Protein AF-A0A1W1UBG2-F1 (afdb_monomer_lite)

Organism: NCBI:txid695939

Foldseek 3Di:
DDDDDDPDDPPCPVVVVVVVPPDPCQKWKKWKAAPVNPDTQKIWIDDPLATEIEGPDQDWFKIKMAIDTPPDDPPDPVQDDRIFIFTDDDNWTWTQGPVGIDTPQRVCVVVPHHYDYDD

Radius of gyration: 22.61 Å; chains: 1; bounding box: 72×59×42 Å

Secondary structure (DSSP, 8-state):
----------SSTTTGGGG---------EEEEE-TTSS-EEEEEEEETTEEEEEESS---EEEEEEEE--TT---PPTT--SEEEEEEETTEEEEEETTEEEEHHHHHHTTT--EEEE-

pLDDT: mean 76.08, std 18.47, range [37.84, 94.38]

Sequence (119 aa):
MILAPRIRGMRHLGVLLAFMAFSLAGALKVIVWTPDLSQVVAYGEVRGGVMQLRAASTYVGSVSVVVSFEPGEAKQYPGLASGYSGLLEKEKLSLNAASGRVILSTLLQRWNIPVQWLK

Structure (mmCIF, N/CA/C/O backbone):
data_AF-A0A1W1UBG2-F1
#
_entry.id   AF-A0A1W1UBG2-F1
#
loop_
_atom_site.group_PDB
_atom_site.id
_atom_site.type_symbol
_atom_site.label_atom_id
_atom_site.label_alt_id
_atom_site.label_comp_id
_atom_site.label_asym_id
_atom_site.label_entity_id
_atom_site.label_seq_id
_atom_site.pdbx_PDB_ins_code
_atom_site.Cartn_x
_atom_site.Cartn_y
_atom_site.Cartn_z
_atom_site.occupancy
_atom_site.B_iso_or_equiv
_atom_site.auth_seq_id
_atom_site.auth_comp_id
_atom_site.auth_asym_id
_atom_site.auth_atom_id
_atom_site.pdbx_PDB_model_num
ATOM 1 N N . MET A 1 1 ? 53.678 45.205 -32.300 1.00 41.56 1 MET A N 1
ATOM 2 C CA . MET A 1 1 ? 53.368 45.074 -30.860 1.00 41.56 1 MET A CA 1
ATOM 3 C C . MET A 1 1 ? 51.883 45.386 -30.710 1.00 41.56 1 MET A C 1
ATOM 5 O O . MET A 1 1 ? 51.513 46.538 -30.878 1.00 41.56 1 MET A O 1
ATOM 9 N N . ILE A 1 2 ? 51.023 44.362 -30.635 1.00 43.16 2 ILE A N 1
ATOM 10 C CA . ILE A 1 2 ? 49.569 44.491 -30.873 1.00 43.16 2 ILE A CA 1
ATOM 11 C C . ILE A 1 2 ? 48.778 44.256 -29.576 1.00 43.16 2 ILE A C 1
ATOM 13 O O . ILE A 1 2 ? 49.066 43.339 -28.814 1.00 43.16 2 ILE A O 1
ATOM 17 N N . LEU A 1 3 ? 47.803 45.148 -29.388 1.00 37.84 3 LEU A N 1
ATOM 18 C CA . LEU A 1 3 ? 46.781 45.313 -28.351 1.00 37.84 3 LEU A CA 1
ATOM 19 C C . LEU A 1 3 ? 46.028 44.035 -27.910 1.00 37.84 3 LEU A C 1
ATOM 21 O O . LEU A 1 3 ? 45.521 43.301 -28.748 1.00 37.84 3 LEU A O 1
ATOM 25 N N . ALA A 1 4 ? 45.921 43.888 -26.581 1.00 47.53 4 ALA A N 1
ATOM 26 C CA . ALA A 1 4 ? 44.788 43.546 -25.690 1.00 47.53 4 ALA A CA 1
ATOM 27 C C . ALA A 1 4 ? 43.588 42.644 -26.144 1.00 47.53 4 ALA A C 1
ATOM 29 O O . ALA A 1 4 ? 43.253 42.530 -27.318 1.00 47.53 4 ALA A O 1
ATOM 30 N N . PRO A 1 5 ? 42.882 42.013 -25.177 1.00 54.84 5 PRO A N 1
ATOM 31 C CA . PRO A 1 5 ? 42.245 40.700 -25.297 1.00 54.84 5 PRO A CA 1
ATOM 32 C C . PRO A 1 5 ? 40.797 40.739 -25.804 1.00 54.84 5 PRO A C 1
ATOM 34 O O . PRO A 1 5 ? 40.068 41.711 -25.610 1.00 54.84 5 PRO A O 1
ATOM 37 N N . ARG A 1 6 ? 40.325 39.617 -26.360 1.00 45.56 6 ARG A N 1
ATOM 38 C CA . ARG A 1 6 ? 38.908 39.419 -26.696 1.00 45.56 6 ARG A CA 1
ATOM 39 C C . ARG A 1 6 ? 38.386 38.118 -26.091 1.00 45.56 6 ARG A C 1
ATOM 41 O O . ARG A 1 6 ? 38.276 37.099 -26.760 1.00 45.56 6 ARG A O 1
ATOM 48 N N . ILE A 1 7 ? 38.030 38.171 -24.808 1.00 58.62 7 ILE A N 1
ATOM 49 C CA . ILE A 1 7 ? 37.146 37.174 -24.194 1.00 58.62 7 ILE A CA 1
ATOM 50 C C . ILE A 1 7 ? 35.749 37.438 -24.764 1.00 58.62 7 ILE A C 1
ATOM 52 O O . ILE A 1 7 ? 35.076 38.392 -24.376 1.00 58.62 7 ILE A O 1
ATOM 56 N N . ARG A 1 8 ? 35.321 36.627 -25.733 1.00 55.56 8 ARG A N 1
ATOM 57 C CA . ARG A 1 8 ? 33.976 36.697 -26.310 1.00 55.56 8 ARG A CA 1
ATOM 58 C C . ARG A 1 8 ? 33.377 35.296 -26.350 1.00 55.56 8 ARG A C 1
ATOM 60 O O . ARG A 1 8 ? 33.734 34.492 -27.195 1.00 55.56 8 ARG A O 1
ATOM 67 N N . GLY A 1 9 ? 32.418 35.065 -25.453 1.00 48.84 9 GLY A N 1
ATOM 68 C CA . GLY A 1 9 ? 31.330 34.118 -25.694 1.00 48.84 9 GLY A CA 1
ATOM 69 C C . GLY A 1 9 ? 31.523 32.688 -25.193 1.00 48.84 9 GLY A C 1
ATOM 70 O O . GLY A 1 9 ? 31.478 31.763 -25.984 1.00 48.84 9 GLY A O 1
ATOM 71 N N . MET A 1 10 ? 31.615 32.479 -23.877 1.00 49.59 10 MET A N 1
ATOM 72 C CA . MET A 1 10 ? 31.293 31.172 -23.264 1.00 49.59 10 MET A CA 1
ATOM 73 C C . MET A 1 10 ? 30.297 31.308 -22.099 1.00 49.59 10 MET A C 1
ATOM 75 O O . MET A 1 10 ? 30.239 30.473 -21.208 1.00 49.59 10 MET A O 1
ATOM 79 N N . ARG A 1 11 ? 29.468 32.363 -22.101 1.00 53.56 11 ARG A N 1
ATOM 80 C CA . ARG A 1 11 ? 28.425 32.592 -21.080 1.00 53.56 11 ARG A CA 1
ATOM 81 C C . ARG A 1 11 ? 27.102 31.860 -21.346 1.00 53.56 11 ARG A C 1
ATOM 83 O O . ARG A 1 11 ? 26.151 32.061 -20.606 1.00 53.56 11 ARG A O 1
ATOM 90 N N . HIS A 1 12 ? 27.031 31.010 -22.370 1.00 50.81 12 HIS A N 1
ATOM 91 C CA . HIS A 1 12 ? 25.788 30.313 -22.735 1.00 50.81 12 HIS A CA 1
ATOM 92 C C . HIS A 1 12 ? 25.854 28.792 -22.556 1.00 50.81 12 HIS A C 1
ATOM 94 O O . HIS A 1 12 ? 24.818 28.137 -22.583 1.00 50.81 12 HIS A O 1
ATOM 100 N N . LEU A 1 13 ? 27.038 28.223 -22.290 1.00 51.25 13 LEU A N 1
ATOM 101 C CA . LEU A 1 13 ? 27.185 26.775 -22.101 1.00 51.25 13 LEU A CA 1
ATOM 102 C C . LEU A 1 13 ? 26.669 26.288 -20.732 1.00 51.25 13 LEU A C 1
ATOM 104 O O . LEU A 1 13 ? 26.390 25.109 -20.568 1.00 51.25 13 LEU A O 1
ATOM 108 N N . GLY A 1 14 ? 26.496 27.195 -19.764 1.00 48.47 14 GLY A N 1
ATOM 109 C CA . GLY A 1 14 ? 25.911 26.879 -18.455 1.00 48.47 14 GLY A CA 1
ATOM 110 C C . GLY A 1 14 ? 24.380 26.825 -18.439 1.00 48.47 14 GLY A C 1
ATOM 111 O O . GLY A 1 14 ? 23.807 26.248 -17.523 1.00 48.47 14 GLY A O 1
ATOM 112 N N . VAL A 1 15 ? 23.703 27.392 -19.447 1.00 54.22 15 VAL A N 1
ATOM 113 C CA . VAL A 1 15 ? 22.227 27.397 -19.504 1.00 54.22 15 VAL A CA 1
ATOM 114 C C . VAL A 1 15 ? 21.689 26.093 -20.101 1.00 54.22 15 VAL A C 1
ATOM 116 O O . VAL A 1 15 ? 20.594 25.664 -19.751 1.00 54.22 15 VAL A O 1
ATOM 119 N N . LEU A 1 16 ? 22.473 25.400 -20.934 1.00 49.62 16 LEU A N 1
ATOM 120 C CA . LEU A 1 16 ? 22.037 24.136 -21.533 1.00 49.62 16 LEU A CA 1
ATOM 121 C C . LEU A 1 16 ? 22.006 22.970 -20.525 1.00 49.62 16 LEU A C 1
ATOM 123 O O . LEU A 1 16 ? 21.249 22.024 -20.714 1.00 49.62 16 LEU A O 1
ATOM 127 N N . LEU A 1 17 ? 22.763 23.055 -19.422 1.00 50.00 17 LEU A N 1
ATOM 128 C CA . LEU A 1 17 ? 22.733 22.044 -18.358 1.00 50.00 17 LEU A CA 1
ATOM 129 C C . LEU A 1 17 ? 21.489 22.152 -17.453 1.00 50.00 17 LEU A C 1
ATOM 131 O O . LEU A 1 17 ? 21.198 21.225 -16.704 1.00 50.00 17 LEU A O 1
ATOM 135 N N . ALA A 1 18 ? 20.727 23.248 -17.540 1.00 49.97 18 ALA A N 1
ATOM 136 C CA . ALA A 1 18 ? 19.504 23.445 -16.759 1.00 49.97 18 ALA A CA 1
ATOM 137 C C . ALA A 1 18 ? 18.270 22.742 -17.364 1.00 49.97 18 ALA A C 1
ATOM 139 O O . ALA A 1 18 ? 17.253 22.607 -16.690 1.00 49.97 18 ALA A O 1
ATOM 140 N N . PHE A 1 19 ? 18.350 22.255 -18.611 1.00 44.28 19 PHE A N 1
ATOM 141 C CA . PHE A 1 19 ? 17.241 21.571 -19.292 1.00 44.28 19 PHE A CA 1
ATOM 142 C C . PHE A 1 19 ? 17.229 20.042 -19.124 1.00 44.28 19 PHE A C 1
ATOM 144 O O . PHE A 1 19 ? 16.327 19.388 -19.638 1.00 44.28 19 PHE A O 1
ATOM 151 N N . MET A 1 20 ? 18.131 19.461 -18.318 1.00 44.41 20 MET A N 1
ATOM 152 C CA . MET A 1 20 ? 17.920 18.112 -17.751 1.00 44.41 20 MET A CA 1
ATOM 153 C C . MET A 1 20 ? 16.900 18.114 -16.591 1.00 44.41 20 MET A C 1
ATOM 155 O O . MET A 1 20 ? 16.817 17.168 -15.817 1.00 44.41 20 MET A O 1
ATOM 159 N N . ALA A 1 21 ? 16.098 19.174 -16.477 1.00 46.50 21 ALA A N 1
ATOM 160 C CA . ALA A 1 21 ? 14.941 19.272 -15.597 1.00 46.50 21 ALA A CA 1
ATOM 161 C C . ALA A 1 21 ? 13.632 18.828 -16.283 1.00 46.50 21 ALA A C 1
ATOM 163 O O . ALA A 1 21 ? 12.559 19.303 -15.918 1.00 46.50 21 ALA A O 1
ATOM 164 N N . PHE A 1 22 ? 13.684 17.927 -17.271 1.00 40.31 22 PHE A N 1
ATOM 165 C CA . PHE A 1 22 ? 12.472 17.241 -17.722 1.00 40.31 22 PHE A CA 1
ATOM 166 C C . PHE A 1 22 ? 12.222 16.025 -16.835 1.00 40.31 22 PHE A C 1
ATOM 168 O O . PHE A 1 22 ? 12.901 15.003 -16.901 1.00 40.31 22 PHE A O 1
ATOM 175 N N . SER A 1 23 ? 11.249 16.214 -15.953 1.00 44.56 23 SER A N 1
ATOM 176 C CA . SER A 1 23 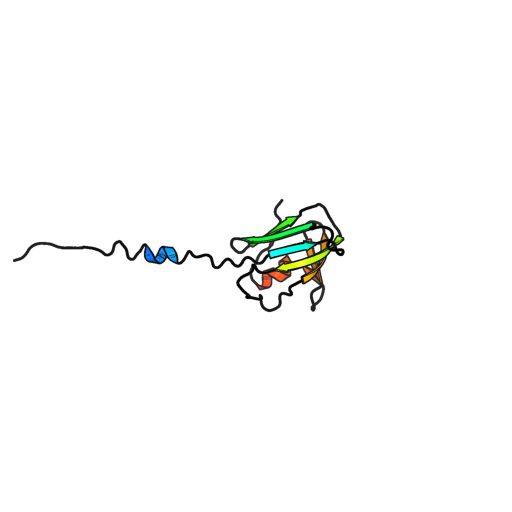? 10.686 15.260 -15.016 1.00 44.56 23 SER A CA 1
ATOM 177 C C . SER A 1 23 ? 10.439 13.881 -15.636 1.00 44.56 23 SER A C 1
ATOM 179 O O . SER A 1 23 ? 9.425 13.648 -16.291 1.00 44.56 23 SER A O 1
ATOM 181 N N . LEU A 1 24 ? 11.309 12.924 -15.323 1.00 43.94 24 LEU A N 1
ATOM 182 C CA . LEU A 1 24 ? 10.952 11.506 -15.286 1.00 43.94 24 LEU A CA 1
ATOM 183 C C . LEU A 1 24 ? 10.085 11.266 -14.042 1.00 43.94 24 LEU A C 1
ATOM 185 O O . LEU A 1 24 ? 10.536 10.694 -13.054 1.00 43.94 24 LEU A O 1
ATOM 189 N N . ALA A 1 25 ? 8.859 11.780 -14.049 1.00 48.41 25 ALA A N 1
ATOM 190 C CA . ALA A 1 25 ? 7.899 11.559 -12.976 1.00 48.41 25 ALA A CA 1
ATOM 191 C C . ALA A 1 25 ? 6.678 10.817 -13.522 1.00 48.41 25 ALA A C 1
ATOM 193 O O . ALA A 1 25 ? 5.560 11.318 -13.479 1.00 48.41 25 ALA A O 1
ATOM 194 N N . GLY A 1 26 ? 6.898 9.597 -14.018 1.00 55.47 26 GLY A N 1
ATOM 195 C CA . GLY A 1 26 ? 5.843 8.588 -14.029 1.00 55.47 26 GLY A CA 1
ATOM 196 C C . GLY A 1 26 ? 5.502 8.261 -12.576 1.00 55.47 26 GLY A C 1
ATOM 197 O O . GLY A 1 26 ? 6.190 7.473 -11.929 1.00 55.47 26 GLY A O 1
ATOM 198 N N . ALA A 1 27 ? 4.504 8.945 -12.021 1.00 69.88 27 ALA A N 1
ATOM 199 C CA . ALA A 1 27 ? 4.124 8.781 -10.627 1.00 69.88 27 ALA A CA 1
ATOM 200 C C . ALA A 1 27 ? 3.338 7.475 -10.460 1.00 69.88 27 ALA A C 1
ATOM 202 O O . ALA A 1 27 ? 2.273 7.304 -11.051 1.00 69.88 27 ALA A O 1
ATOM 203 N N . LEU A 1 28 ? 3.855 6.553 -9.646 1.00 80.94 28 LEU A N 1
ATOM 204 C CA . LEU A 1 28 ? 3.090 5.413 -9.140 1.00 80.94 28 LEU A CA 1
ATOM 205 C C . LEU A 1 28 ? 1.826 5.950 -8.460 1.00 80.94 28 LEU A C 1
ATOM 207 O O . LEU A 1 28 ? 1.935 6.740 -7.521 1.00 80.94 28 LEU A O 1
ATOM 211 N N . LYS A 1 29 ? 0.652 5.516 -8.919 1.00 87.56 29 LYS A N 1
ATOM 212 C CA . LYS A 1 29 ? -0.646 5.859 -8.334 1.00 87.56 29 LYS A CA 1
ATOM 213 C C . LYS A 1 29 ? -1.224 4.650 -7.618 1.00 87.56 29 LYS A C 1
ATOM 215 O O . LYS A 1 29 ? -1.135 3.519 -8.092 1.00 87.56 29 LYS A O 1
ATOM 220 N N . VAL A 1 30 ? -1.841 4.899 -6.473 1.00 89.31 30 VAL A N 1
ATOM 221 C CA . VAL A 1 30 ? -2.569 3.899 -5.697 1.00 89.31 30 VAL A CA 1
ATOM 222 C C . VAL A 1 30 ? -3.967 4.430 -5.445 1.00 89.31 30 VAL A C 1
ATOM 224 O O . VAL A 1 30 ? -4.135 5.528 -4.921 1.00 89.31 30 VAL A O 1
ATOM 227 N N . ILE A 1 31 ? -4.975 3.645 -5.798 1.00 89.81 31 ILE A N 1
ATOM 228 C CA . ILE A 1 31 ? -6.376 3.944 -5.513 1.00 89.81 31 ILE A CA 1
ATOM 229 C C . ILE A 1 31 ? -6.932 2.782 -4.705 1.00 89.81 31 ILE A C 1
ATOM 231 O O . ILE A 1 31 ? -6.806 1.624 -5.093 1.00 89.81 31 ILE A O 1
ATOM 235 N N . VAL A 1 32 ? -7.528 3.085 -3.563 1.00 92.12 32 VAL A N 1
ATOM 236 C CA . VAL A 1 32 ? -8.079 2.104 -2.634 1.00 92.12 32 VAL A CA 1
ATOM 237 C C . VAL A 1 32 ? -9.591 2.199 -2.689 1.00 92.12 32 VAL A C 1
ATOM 239 O O . VAL A 1 32 ? -10.164 3.243 -2.382 1.00 92.12 32 VAL A O 1
ATOM 242 N N . TRP A 1 33 ? -10.222 1.096 -3.053 1.00 93.50 33 TRP A N 1
ATOM 243 C CA . TRP A 1 33 ? -11.661 0.945 -3.173 1.00 93.50 33 TRP A CA 1
ATOM 244 C C . TRP A 1 33 ? -12.216 0.072 -2.053 1.00 93.50 33 TRP A C 1
ATOM 246 O O . TRP A 1 33 ? -11.506 -0.764 -1.484 1.00 93.50 33 TRP A O 1
ATOM 256 N N . THR A 1 34 ? -13.506 0.211 -1.779 1.00 91.56 34 THR A N 1
ATOM 257 C CA . THR A 1 34 ? -14.276 -0.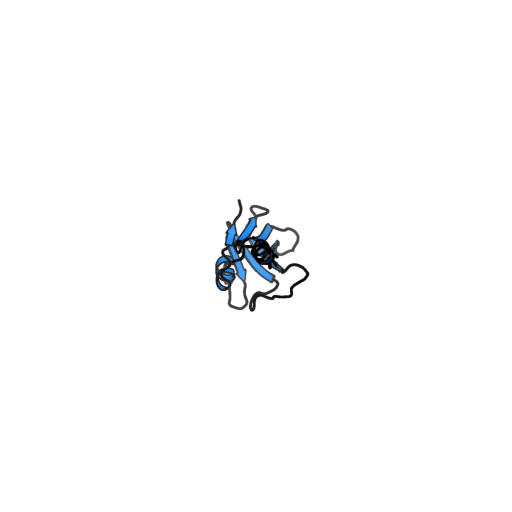823 -1.087 1.00 91.56 34 THR A CA 1
ATOM 258 C C . THR A 1 34 ? -14.253 -2.140 -1.884 1.00 91.56 34 THR A C 1
ATOM 260 O O . THR A 1 34 ? -13.974 -2.136 -3.088 1.00 91.56 34 THR A O 1
ATOM 263 N N . PRO A 1 35 ? -14.505 -3.301 -1.250 1.00 88.00 35 PRO A N 1
ATOM 264 C CA . PRO A 1 35 ? -14.399 -4.602 -1.919 1.00 88.00 35 PRO A CA 1
ATOM 265 C C . PRO A 1 35 ? -15.354 -4.763 -3.108 1.00 88.00 35 PRO A C 1
ATOM 267 O O . PRO A 1 35 ? -15.034 -5.460 -4.065 1.00 88.00 35 PRO A O 1
ATOM 270 N N . ASP A 1 36 ? -16.505 -4.097 -3.043 1.00 90.19 36 ASP A N 1
ATOM 271 C CA . ASP A 1 36 ? -17.544 -4.032 -4.073 1.00 90.19 36 ASP A CA 1
ATOM 272 C C . ASP A 1 36 ? -17.275 -2.959 -5.146 1.00 90.19 36 ASP A C 1
ATOM 274 O O . ASP A 1 36 ? -18.089 -2.785 -6.049 1.00 90.19 36 ASP A O 1
ATOM 278 N N . LEU A 1 37 ? -16.146 -2.243 -5.059 1.00 86.69 37 LEU A N 1
ATOM 279 C CA . LEU A 1 37 ? -15.741 -1.161 -5.965 1.00 86.69 37 LEU A CA 1
ATOM 280 C C . LEU A 1 37 ? -16.732 0.016 -6.033 1.00 86.69 37 LEU A C 1
ATOM 282 O O . LEU A 1 37 ? -16.658 0.829 -6.953 1.00 86.69 37 LEU A O 1
ATOM 286 N N . SER A 1 38 ? -17.640 0.138 -5.061 1.00 88.69 38 SER A N 1
ATOM 287 C CA . SER A 1 38 ? -18.649 1.202 -5.039 1.00 88.69 38 SER A CA 1
ATOM 288 C C . SER A 1 38 ? -18.080 2.558 -4.617 1.00 88.69 38 SER A C 1
ATOM 290 O O . SER A 1 38 ? -18.577 3.596 -5.057 1.00 88.69 38 SER A O 1
ATOM 292 N N . GLN A 1 39 ? -17.023 2.570 -3.796 1.00 91.00 39 GLN A N 1
ATOM 293 C CA . GLN A 1 39 ? -16.471 3.794 -3.222 1.00 91.00 39 GLN A CA 1
ATOM 294 C C . GLN A 1 39 ? -14.939 3.777 -3.153 1.00 91.00 39 GLN A C 1
ATOM 296 O O . GLN A 1 39 ? -14.325 2.801 -2.724 1.00 91.00 39 GLN A O 1
ATOM 301 N N . VAL A 1 40 ? -14.314 4.910 -3.492 1.00 91.44 40 VAL A N 1
ATOM 302 C CA . VAL A 1 40 ? -12.896 5.171 -3.198 1.00 91.44 40 VAL A CA 1
ATOM 303 C C . VAL A 1 40 ? -12.758 5.606 -1.741 1.00 91.44 40 VAL A C 1
ATOM 305 O O . VAL A 1 40 ? -13.348 6.602 -1.321 1.00 91.44 40 VAL A O 1
ATOM 308 N N . VAL A 1 41 ? -11.953 4.880 -0.971 1.00 92.94 41 VAL A N 1
ATOM 309 C CA . VAL A 1 41 ? -11.735 5.131 0.464 1.00 92.94 41 VAL A CA 1
ATOM 310 C C . VAL A 1 41 ? -10.376 5.756 0.757 1.00 92.94 41 VAL A C 1
ATOM 312 O O . VAL A 1 41 ? -10.229 6.451 1.761 1.00 92.94 41 VAL A O 1
ATOM 315 N N . ALA A 1 42 ? -9.399 5.578 -0.131 1.00 91.62 42 ALA A N 1
ATOM 316 C CA . ALA A 1 42 ? -8.130 6.293 -0.098 1.00 91.62 42 ALA A CA 1
ATOM 317 C C . ALA A 1 42 ? -7.530 6.394 -1.503 1.00 91.62 42 ALA A C 1
ATOM 319 O O . ALA A 1 42 ? -7.818 5.582 -2.379 1.00 91.62 42 ALA A O 1
ATOM 320 N N . TYR A 1 43 ? -6.675 7.381 -1.717 1.00 91.38 43 TYR A N 1
ATOM 321 C CA . TYR A 1 43 ? -5.949 7.557 -2.968 1.00 91.38 43 TYR A CA 1
ATOM 322 C C . TYR A 1 43 ? -4.560 8.101 -2.676 1.00 91.38 43 TYR A C 1
ATOM 324 O O . TYR A 1 43 ? -4.334 8.728 -1.645 1.00 91.38 43 TYR A O 1
ATOM 332 N N . GLY A 1 44 ? -3.619 7.896 -3.578 1.00 90.25 44 GLY A N 1
ATOM 333 C CA . GLY A 1 44 ? -2.310 8.489 -3.437 1.00 90.25 44 GLY A CA 1
ATOM 334 C C . GLY A 1 44 ? -1.462 8.355 -4.677 1.00 90.25 44 GLY A C 1
ATOM 335 O O . GLY A 1 44 ? -1.752 7.564 -5.573 1.00 90.25 44 GLY A O 1
ATOM 336 N N . GLU A 1 45 ? -0.394 9.132 -4.706 1.00 89.62 45 GLU A N 1
ATOM 337 C CA . GLU A 1 45 ? 0.573 9.093 -5.788 1.00 89.62 45 GLU A CA 1
ATOM 338 C C . GLU A 1 45 ? 1.972 9.457 -5.305 1.00 89.62 45 GLU A C 1
ATOM 340 O O . GLU A 1 45 ? 2.152 10.129 -4.284 1.00 89.62 45 GLU A O 1
ATOM 345 N N . VAL A 1 46 ? 2.976 9.002 -6.047 1.00 86.81 46 VAL A N 1
ATOM 346 C CA . VAL A 1 46 ? 4.367 9.348 -5.771 1.00 86.81 46 VAL A CA 1
ATOM 347 C C . VAL A 1 46 ? 4.668 10.751 -6.285 1.00 86.81 46 VAL A C 1
ATOM 349 O O . VAL A 1 46 ? 4.685 10.997 -7.488 1.00 86.81 46 VAL A O 1
ATOM 352 N N . ARG A 1 47 ? 4.971 11.669 -5.365 1.00 81.50 47 ARG A N 1
ATOM 353 C CA . ARG A 1 47 ? 5.446 13.028 -5.659 1.00 81.50 47 ARG A CA 1
ATOM 354 C C . ARG A 1 47 ? 6.767 13.272 -4.949 1.00 81.50 47 ARG A C 1
ATOM 356 O O . ARG A 1 47 ? 6.885 13.037 -3.750 1.00 81.50 47 ARG A O 1
ATOM 363 N N . GLY A 1 48 ? 7.770 13.739 -5.692 1.00 76.88 48 GLY A N 1
ATOM 364 C CA . GLY A 1 48 ? 9.096 14.023 -5.129 1.00 76.88 48 GLY A CA 1
ATOM 365 C C . GLY A 1 48 ? 9.769 12.803 -4.483 1.00 76.88 48 GLY A C 1
ATOM 366 O O . GLY A 1 48 ? 10.491 12.959 -3.507 1.00 76.88 48 GLY A O 1
ATOM 367 N N . GLY A 1 49 ? 9.491 11.591 -4.981 1.00 81.19 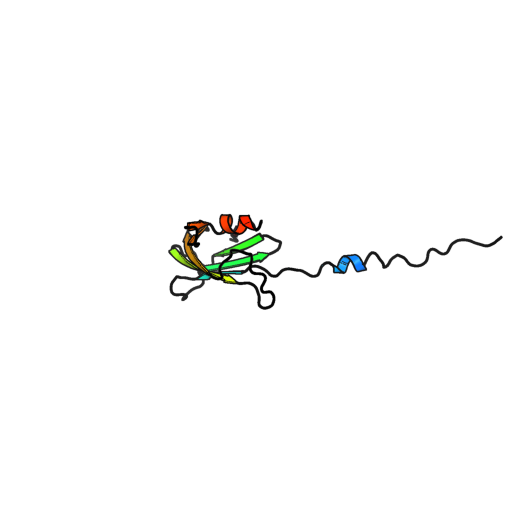49 GLY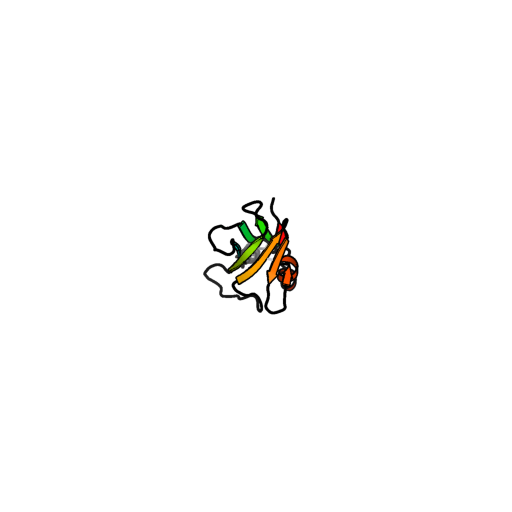 A N 1
ATOM 368 C CA . GLY A 1 49 ? 10.035 10.337 -4.443 1.00 81.19 49 GLY A CA 1
ATOM 369 C C . GLY A 1 49 ? 9.292 9.767 -3.229 1.00 81.19 49 GLY A C 1
ATOM 370 O O . GLY A 1 49 ? 9.648 8.689 -2.767 1.00 81.19 49 GLY A O 1
ATOM 371 N N . VAL A 1 50 ? 8.246 10.436 -2.735 1.00 86.19 50 VAL A N 1
ATOM 372 C CA . VAL A 1 50 ? 7.429 9.980 -1.598 1.00 86.19 50 VAL A CA 1
ATOM 373 C C . VAL A 1 50 ? 6.033 9.609 -2.083 1.00 86.19 50 VAL A C 1
ATOM 375 O O . VAL A 1 50 ? 5.402 10.381 -2.803 1.00 86.19 50 VAL A O 1
ATOM 378 N N . MET A 1 51 ? 5.527 8.452 -1.663 1.00 90.25 51 MET A N 1
ATOM 379 C CA . MET A 1 51 ? 4.134 8.062 -1.865 1.00 90.25 51 MET A CA 1
ATOM 380 C C . MET A 1 51 ? 3.241 8.838 -0.895 1.00 90.25 51 MET A C 1
ATOM 382 O O . MET A 1 51 ? 3.228 8.556 0.305 1.00 90.25 51 MET A O 1
ATOM 386 N N . GLN A 1 52 ? 2.486 9.801 -1.414 1.00 92.31 52 GLN A N 1
ATOM 387 C CA . GLN A 1 52 ? 1.554 10.605 -0.632 1.00 92.31 52 GLN A CA 1
ATOM 388 C C . GLN A 1 52 ? 0.159 9.986 -0.708 1.00 92.31 52 GLN A C 1
ATOM 390 O O . GLN A 1 52 ? -0.457 9.990 -1.771 1.00 92.31 52 GLN A O 1
ATOM 395 N N . LEU A 1 53 ? -0.334 9.447 0.405 1.00 91.44 53 LEU A N 1
ATOM 396 C CA . LEU A 1 53 ? -1.653 8.822 0.522 1.00 91.44 53 LEU A CA 1
ATOM 397 C C . LEU A 1 53 ? -2.610 9.720 1.289 1.00 91.44 53 LEU A C 1
ATOM 399 O O . LEU A 1 53 ? -2.266 10.229 2.345 1.00 91.44 53 LEU A O 1
ATOM 403 N N . ARG A 1 54 ? -3.832 9.873 0.799 1.00 91.75 54 ARG A N 1
ATOM 404 C CA . ARG A 1 54 ? -4.914 10.572 1.481 1.00 91.75 54 ARG A CA 1
ATOM 405 C C . ARG A 1 54 ? -6.101 9.638 1.643 1.00 91.75 54 ARG A C 1
ATOM 407 O O . ARG A 1 54 ? -6.550 9.012 0.683 1.00 91.75 54 ARG A O 1
ATOM 414 N N . ALA A 1 55 ? -6.618 9.560 2.862 1.00 89.69 55 ALA A N 1
ATOM 415 C CA . ALA A 1 55 ? -7.887 8.901 3.117 1.00 89.69 55 ALA A CA 1
ATOM 416 C C . ALA A 1 55 ? -9.025 9.807 2.624 1.00 89.69 55 ALA A C 1
ATOM 418 O O . ALA A 1 55 ? -9.093 10.981 2.979 1.00 89.69 55 ALA A O 1
ATOM 419 N N . ALA A 1 56 ? -9.909 9.271 1.788 1.00 82.50 56 ALA A N 1
ATOM 420 C CA . ALA A 1 56 ? -11.107 9.978 1.335 1.00 82.50 56 ALA A CA 1
ATOM 421 C C . ALA A 1 56 ? -12.251 9.880 2.362 1.00 82.50 56 ALA A C 1
ATOM 423 O O . ALA A 1 56 ? -13.242 10.597 2.267 1.00 82.50 56 ALA A O 1
ATOM 424 N N . SER A 1 57 ? -12.127 8.975 3.338 1.00 77.12 57 SER A N 1
ATOM 425 C CA . SER A 1 57 ? -13.111 8.734 4.393 1.00 77.12 57 SER A CA 1
ATOM 426 C C . SER A 1 57 ? -12.443 8.125 5.630 1.00 77.12 57 SER A C 1
ATOM 428 O O . SER A 1 57 ? -11.293 7.696 5.577 1.00 77.12 57 SER A O 1
ATOM 430 N N . THR A 1 58 ? -13.181 8.018 6.734 1.00 84.31 58 THR A N 1
ATOM 431 C CA . THR A 1 58 ? -12.765 7.288 7.945 1.00 84.31 58 THR A CA 1
ATOM 432 C C . THR A 1 58 ? -13.002 5.775 7.844 1.00 84.31 58 THR A C 1
ATOM 434 O O . THR A 1 58 ? -13.040 5.088 8.864 1.00 84.31 58 THR A O 1
ATOM 437 N N . TYR A 1 59 ? -13.192 5.251 6.627 1.00 86.56 59 TYR A N 1
ATOM 438 C CA . TYR A 1 59 ? -13.493 3.844 6.389 1.00 86.56 59 TYR A CA 1
ATOM 439 C C . TYR A 1 59 ? -12.406 2.927 6.958 1.00 86.56 59 TYR A C 1
ATOM 441 O O . TYR A 1 59 ? -11.209 3.111 6.719 1.00 86.56 59 TYR A O 1
ATOM 449 N N . VAL A 1 60 ? -12.854 1.901 7.678 1.00 90.12 60 VAL A N 1
ATOM 450 C CA . VAL A 1 60 ? -12.023 0.826 8.216 1.00 90.12 60 VAL A CA 1
ATOM 451 C C . VAL A 1 60 ? -12.641 -0.491 7.786 1.00 90.12 60 VAL A C 1
ATOM 453 O O . VAL A 1 60 ? -13.819 -0.735 8.037 1.00 90.12 60 VAL A O 1
ATOM 456 N N . GLY A 1 61 ? -11.854 -1.344 7.142 1.00 92.50 61 GLY A N 1
ATOM 457 C CA . GLY A 1 61 ? -12.359 -2.620 6.652 1.00 92.50 61 GLY A CA 1
ATOM 458 C C . GLY A 1 61 ? -11.581 -3.165 5.470 1.00 92.50 61 GLY A C 1
ATOM 459 O O . GLY A 1 61 ? -10.503 -2.678 5.115 1.00 92.50 61 GLY A O 1
ATOM 460 N N . SER A 1 62 ? -12.126 -4.225 4.878 1.00 94.19 62 SER A N 1
ATOM 461 C CA . SER A 1 62 ? -11.564 -4.844 3.681 1.00 94.19 62 SER A CA 1
ATOM 462 C C . SER A 1 62 ? -11.584 -3.870 2.511 1.00 94.19 62 SER A C 1
ATOM 464 O O . SER A 1 62 ? -12.510 -3.068 2.389 1.00 94.19 62 SER A O 1
ATOM 466 N N . VAL A 1 63 ? -10.570 -3.949 1.655 1.00 93.75 63 VAL A N 1
ATOM 467 C CA . VAL A 1 63 ? -10.397 -3.049 0.510 1.00 93.75 63 VAL A CA 1
ATOM 468 C C . VAL A 1 63 ? -9.816 -3.771 -0.701 1.00 93.75 63 VAL A C 1
ATOM 470 O O . VAL A 1 63 ? -9.124 -4.783 -0.563 1.00 93.75 63 VAL A O 1
ATOM 473 N N . SER A 1 64 ? -10.053 -3.194 -1.873 1.00 91.88 64 SER A N 1
ATOM 474 C CA . SER A 1 64 ? -9.400 -3.533 -3.136 1.00 91.88 64 SER A CA 1
ATOM 475 C C . SER A 1 64 ? -8.476 -2.384 -3.531 1.00 91.88 64 SER A C 1
ATOM 477 O O . SER A 1 64 ? -8.912 -1.264 -3.771 1.00 91.88 64 SER A O 1
ATOM 479 N N . VAL A 1 65 ? -7.176 -2.639 -3.563 1.00 89.62 65 VAL A N 1
ATOM 480 C CA . VAL A 1 65 ? -6.139 -1.660 -3.889 1.00 89.62 65 VAL A CA 1
ATOM 481 C C . VAL A 1 65 ? -5.754 -1.834 -5.342 1.00 89.62 65 VAL A C 1
ATOM 483 O O . VAL A 1 65 ? -5.292 -2.899 -5.734 1.00 89.62 65 VAL A O 1
ATOM 486 N N . VAL A 1 66 ? -5.914 -0.782 -6.128 1.00 88.00 66 VAL A N 1
ATOM 487 C CA . VAL A 1 66 ? -5.474 -0.706 -7.516 1.00 88.00 66 VAL A CA 1
ATOM 488 C C . VAL A 1 66 ? -4.194 0.108 -7.556 1.00 88.00 66 VAL A C 1
ATOM 490 O O . VAL A 1 66 ? -4.130 1.209 -7.008 1.00 88.00 66 VAL A O 1
ATOM 493 N N . VAL A 1 67 ? -3.177 -0.439 -8.207 1.00 85.06 67 VAL A N 1
ATOM 494 C CA . VAL A 1 67 ? -1.896 0.222 -8.422 1.00 85.06 67 VAL A CA 1
ATOM 495 C C . VAL A 1 67 ? -1.748 0.455 -9.917 1.00 85.06 67 VAL A C 1
ATOM 497 O O . VAL A 1 67 ? -1.751 -0.494 -10.701 1.00 85.06 67 VAL A O 1
ATOM 500 N N . SER A 1 68 ? -1.649 1.718 -10.320 1.00 77.88 68 SER A N 1
ATOM 501 C CA . SER A 1 68 ? -1.546 2.102 -11.724 1.00 77.88 68 SER A CA 1
ATOM 502 C C . SER A 1 68 ? -0.364 3.027 -11.977 1.00 77.88 68 SER A C 1
ATOM 504 O O . SER A 1 68 ? 0.082 3.787 -11.118 1.00 77.88 68 SER A O 1
ATOM 506 N N . PHE A 1 69 ? 0.140 2.936 -13.200 1.00 71.81 69 PHE A N 1
ATOM 507 C CA . PHE A 1 69 ? 1.124 3.842 -13.772 1.00 71.81 69 PHE A CA 1
ATOM 508 C C . PHE A 1 69 ? 0.373 4.700 -14.792 1.00 71.81 69 PHE A C 1
ATOM 510 O O . PHE A 1 69 ? -0.511 4.183 -15.478 1.00 71.81 69 PHE A O 1
ATOM 517 N N . GLU A 1 70 ? 0.641 6.006 -14.850 1.00 60.69 70 GLU A N 1
ATOM 518 C CA . GLU A 1 70 ? -0.006 6.881 -15.835 1.00 60.69 70 GLU A CA 1
ATOM 519 C C . GLU A 1 70 ? 0.117 6.348 -17.276 1.00 60.69 70 GLU A C 1
ATOM 521 O O . GLU A 1 70 ? 1.072 5.633 -17.599 1.00 60.69 70 GLU A O 1
ATOM 526 N N . PRO A 1 71 ? -0.849 6.682 -18.156 1.00 42.12 71 PRO A N 1
ATOM 527 C CA . PRO A 1 71 ? -0.856 6.194 -19.527 1.00 42.12 71 PRO A CA 1
ATOM 528 C C . PRO A 1 71 ? 0.340 6.776 -20.290 1.00 42.12 71 PRO A C 1
ATOM 530 O O . PRO A 1 71 ? 0.341 7.946 -20.658 1.00 42.12 71 PRO A O 1
ATOM 533 N N . GLY A 1 72 ? 1.367 5.959 -20.525 1.00 44.03 72 GLY A N 1
ATOM 534 C CA . GLY A 1 72 ? 2.518 6.353 -21.341 1.00 44.03 72 GLY A CA 1
ATOM 535 C C . GLY A 1 72 ? 3.808 5.588 -21.064 1.00 44.03 72 GLY A C 1
ATOM 536 O O . GLY A 1 72 ? 4.614 5.436 -21.976 1.00 44.03 72 GLY A O 1
ATOM 537 N N . GLU A 1 73 ? 3.995 5.035 -19.862 1.00 43.44 73 GLU A N 1
ATOM 538 C CA . GLU A 1 73 ? 5.176 4.222 -19.552 1.00 43.44 73 GLU A CA 1
ATOM 539 C C . GLU A 1 73 ? 4.806 2.931 -18.821 1.00 43.44 73 GLU A C 1
ATOM 541 O O . GLU A 1 73 ? 4.426 2.913 -17.653 1.00 43.44 73 GLU A O 1
ATOM 546 N N . ALA A 1 74 ? 5.009 1.809 -19.511 1.00 39.66 74 ALA A N 1
ATOM 547 C CA . ALA A 1 74 ? 4.930 0.461 -18.964 1.00 39.66 74 ALA A CA 1
ATOM 548 C C . ALA A 1 74 ? 6.180 0.102 -18.138 1.00 39.66 74 ALA A C 1
ATOM 550 O O . ALA A 1 74 ? 6.709 -1.004 -18.254 1.00 39.66 74 ALA A O 1
ATOM 551 N N . LYS A 1 75 ? 6.690 1.013 -17.298 1.00 48.72 75 LYS A N 1
ATOM 552 C CA . LYS A 1 75 ? 7.663 0.609 -16.276 1.00 48.72 75 LYS A CA 1
ATOM 553 C C . LYS A 1 75 ? 6.902 -0.026 -15.126 1.00 48.72 75 LYS A C 1
ATOM 555 O O . LYS A 1 75 ? 6.623 0.595 -14.107 1.00 48.72 75 LYS A O 1
ATOM 560 N N . GLN A 1 76 ? 6.575 -1.302 -15.310 1.00 53.09 76 GLN A N 1
ATOM 561 C CA . GLN A 1 76 ? 6.254 -2.170 -14.190 1.00 53.09 76 GLN A CA 1
ATOM 562 C C . GLN A 1 76 ? 7.437 -2.113 -13.225 1.00 53.09 76 GLN A C 1
ATOM 564 O O . GLN A 1 76 ? 8.552 -2.482 -13.597 1.00 53.09 76 GLN A O 1
ATOM 569 N N . TYR A 1 77 ? 7.216 -1.661 -11.991 1.00 58.97 77 TYR A N 1
ATOM 570 C CA . TYR A 1 77 ? 8.163 -1.983 -10.932 1.00 58.97 77 TYR A CA 1
ATOM 571 C C . TYR A 1 77 ? 8.184 -3.512 -10.817 1.00 58.97 77 TYR A C 1
ATOM 573 O O . TYR A 1 77 ? 7.134 -4.101 -10.537 1.00 58.97 77 TYR A O 1
ATOM 581 N N . PRO A 1 78 ? 9.326 -4.177 -11.070 1.00 63.16 78 PRO A N 1
ATOM 582 C CA . PRO A 1 78 ? 9.375 -5.632 -11.078 1.00 63.16 78 PRO A CA 1
ATOM 583 C C . PRO A 1 78 ? 8.891 -6.178 -9.733 1.00 63.16 78 PRO A C 1
ATOM 585 O O . PRO A 1 78 ? 9.495 -5.897 -8.702 1.00 63.16 78 PRO A O 1
ATOM 588 N N . GLY A 1 79 ? 7.784 -6.926 -9.740 1.00 69.50 79 GLY A N 1
ATOM 589 C CA . GLY A 1 79 ? 7.178 -7.502 -8.534 1.00 69.50 79 GLY A CA 1
ATOM 590 C C . GLY A 1 79 ? 5.994 -6.731 -7.931 1.00 69.50 79 GLY A C 1
ATOM 591 O O . GLY A 1 79 ? 5.440 -7.198 -6.934 1.00 69.50 79 GLY A O 1
ATOM 592 N N . LEU A 1 80 ? 5.571 -5.602 -8.513 1.00 75.31 80 LEU A N 1
ATOM 593 C CA . LEU A 1 80 ? 4.305 -4.941 -8.168 1.00 75.31 80 LEU A CA 1
ATOM 594 C C . LEU A 1 80 ? 3.175 -5.433 -9.082 1.00 75.31 80 LEU A C 1
ATOM 596 O O . LEU A 1 80 ? 3.267 -5.366 -10.305 1.00 75.31 80 LEU A O 1
ATOM 600 N N . ALA A 1 81 ? 2.103 -5.932 -8.472 1.00 79.50 81 ALA A N 1
ATOM 601 C CA . ALA A 1 81 ? 0.876 -6.299 -9.161 1.00 79.50 81 ALA A CA 1
ATOM 602 C C . ALA A 1 81 ? 0.027 -5.050 -9.429 1.00 79.50 81 ALA A C 1
ATOM 604 O O . ALA A 1 81 ? 0.096 -4.069 -8.688 1.00 79.50 81 ALA A O 1
ATOM 605 N N . SER A 1 82 ? -0.820 -5.115 -10.456 1.00 77.62 82 SER A N 1
ATOM 606 C CA . SER A 1 82 ? -1.793 -4.061 -10.775 1.00 77.62 82 SER A CA 1
ATOM 607 C C . SER A 1 82 ? -2.890 -3.911 -9.716 1.00 77.62 82 SER A C 1
ATOM 609 O O . SER A 1 82 ? -3.562 -2.882 -9.664 1.00 77.62 82 SER A O 1
ATOM 611 N N . GLY A 1 83 ? -3.075 -4.910 -8.847 1.00 85.56 83 GLY A N 1
ATOM 612 C CA . GLY A 1 83 ? -4.005 -4.814 -7.736 1.00 85.56 83 GLY A CA 1
ATOM 613 C C . GLY A 1 83 ? -3.787 -5.841 -6.631 1.00 85.56 83 GLY A C 1
ATOM 614 O O . GLY A 1 83 ? -3.157 -6.881 -6.829 1.00 85.56 83 GLY A O 1
ATOM 615 N N . TYR A 1 84 ? -4.326 -5.522 -5.456 1.00 89.12 84 TYR A N 1
ATOM 616 C CA . TYR A 1 84 ? -4.230 -6.301 -4.226 1.00 89.12 84 TYR A CA 1
ATOM 617 C C . TYR A 1 84 ? -5.550 -6.231 -3.461 1.00 89.12 84 TYR A C 1
ATOM 619 O O . TYR A 1 84 ? -6.146 -5.165 -3.352 1.00 89.12 84 TYR A O 1
ATOM 627 N N . SER A 1 85 ? -5.981 -7.330 -2.849 1.00 92.19 85 SER A N 1
ATOM 628 C CA . SER A 1 85 ? -6.967 -7.245 -1.764 1.00 92.19 85 SER A CA 1
ATOM 629 C C . SER A 1 85 ? -6.264 -6.869 -0.463 1.00 92.19 85 SER A C 1
ATOM 631 O O . SER A 1 85 ? -5.065 -7.111 -0.307 1.00 92.19 85 SER A O 1
ATOM 633 N N . GLY A 1 86 ? -6.978 -6.276 0.486 1.00 93.56 86 GLY A N 1
ATOM 634 C CA . GLY A 1 86 ? -6.338 -5.761 1.685 1.00 93.56 86 GLY A CA 1
ATOM 635 C C . GLY A 1 86 ? -7.280 -5.379 2.813 1.00 93.56 86 GLY A C 1
ATOM 636 O O . GLY A 1 86 ? -8.478 -5.658 2.778 1.00 93.56 86 GLY A O 1
ATOM 637 N N . LEU A 1 87 ? -6.700 -4.733 3.819 1.00 94.38 87 LEU A N 1
ATOM 638 C CA . LEU A 1 87 ? -7.388 -4.141 4.959 1.00 94.38 87 LEU A CA 1
ATOM 639 C C . LEU A 1 87 ? -6.837 -2.731 5.184 1.00 94.38 87 LEU A C 1
ATOM 641 O O . LEU A 1 87 ? -5.617 -2.557 5.269 1.00 94.38 87 LEU A O 1
ATOM 645 N N . LEU A 1 88 ? -7.730 -1.751 5.296 1.00 92.38 88 LEU A N 1
ATOM 646 C CA . LEU A 1 88 ? -7.400 -0.391 5.706 1.00 92.38 88 LEU A CA 1
ATOM 647 C C . LEU A 1 88 ? -7.822 -0.190 7.163 1.00 92.38 88 LEU A C 1
ATOM 649 O O . LEU A 1 88 ? -8.994 -0.353 7.493 1.00 92.38 88 LEU A O 1
ATOM 653 N N . GLU A 1 89 ? -6.874 0.171 8.025 1.00 91.56 89 GLU A N 1
ATOM 654 C CA . GLU A 1 89 ? -7.132 0.484 9.433 1.00 91.56 89 GLU A CA 1
ATOM 655 C C . GLU A 1 89 ? -6.216 1.623 9.883 1.00 91.56 89 GLU A C 1
ATOM 657 O O . GLU A 1 89 ? -5.002 1.463 9.850 1.00 91.56 89 GLU A O 1
ATOM 662 N N . LYS A 1 90 ? -6.780 2.763 10.312 1.00 83.88 90 LYS A N 1
ATOM 663 C CA . LYS A 1 90 ? -6.037 3.884 10.932 1.00 83.88 90 LYS A CA 1
ATOM 664 C C . LYS A 1 90 ? -4.717 4.216 10.212 1.00 83.88 90 LYS A C 1
ATOM 666 O O . LYS A 1 90 ? -3.648 4.112 10.805 1.00 83.88 90 LYS A O 1
ATOM 671 N N . GLU A 1 91 ? -4.792 4.555 8.922 1.00 84.94 91 GLU A N 1
ATOM 672 C CA . GLU A 1 91 ? -3.615 4.899 8.095 1.00 84.94 91 GLU A CA 1
ATOM 673 C C . GLU A 1 91 ? -2.616 3.737 7.905 1.00 84.94 91 GLU A C 1
ATOM 675 O O . GLU A 1 91 ? -1.453 3.903 7.541 1.00 84.94 91 GLU A O 1
ATOM 680 N N . LYS A 1 92 ? -3.061 2.502 8.109 1.00 90.06 92 LYS A N 1
ATOM 681 C CA . LYS A 1 92 ? -2.293 1.305 7.792 1.00 90.06 92 LYS A CA 1
ATOM 682 C C . LYS A 1 92 ? -3.018 0.537 6.704 1.00 90.06 92 LYS A C 1
ATOM 684 O O . LYS A 1 92 ? -4.100 -0.002 6.923 1.00 90.06 92 LYS A O 1
ATOM 689 N N . LEU A 1 93 ? -2.399 0.474 5.528 1.00 91.94 93 LEU A N 1
ATOM 690 C CA . LEU A 1 93 ? -2.894 -0.322 4.413 1.00 91.94 93 LEU A CA 1
ATOM 691 C C . LEU A 1 93 ? -2.135 -1.647 4.353 1.00 91.94 93 LEU A C 1
ATOM 693 O O . LEU A 1 93 ? -0.950 -1.682 4.013 1.00 91.94 93 LEU A O 1
ATOM 697 N N . SER A 1 94 ? -2.819 -2.729 4.711 1.00 94.06 94 SER A N 1
ATOM 698 C CA . SER A 1 94 ? -2.309 -4.096 4.592 1.00 94.06 94 SER A CA 1
ATOM 699 C C . SER A 1 94 ? -2.789 -4.704 3.281 1.00 94.06 94 SER A C 1
ATOM 701 O O . SER A 1 94 ? -3.969 -4.614 2.967 1.00 94.06 94 SER A O 1
ATOM 703 N N . LEU A 1 95 ? -1.895 -5.341 2.539 1.00 92.69 95 LEU A N 1
ATOM 704 C CA . LEU A 1 95 ? -2.129 -5.953 1.238 1.00 92.69 95 LEU A CA 1
ATOM 705 C C . LEU A 1 95 ? -1.909 -7.458 1.339 1.00 92.69 95 LEU A C 1
ATOM 707 O O . LEU A 1 95 ? -0.944 -7.906 1.957 1.00 92.69 95 LEU A O 1
ATOM 711 N N . ASN A 1 96 ? -2.757 -8.240 0.693 1.00 91.00 96 ASN A N 1
ATOM 712 C CA . ASN A 1 96 ? -2.546 -9.663 0.489 1.00 91.00 96 ASN A CA 1
ATOM 713 C C . ASN A 1 96 ? -1.756 -9.835 -0.816 1.00 91.00 96 ASN A C 1
ATOM 715 O O . ASN A 1 96 ? -2.324 -9.830 -1.907 1.00 91.00 96 ASN A O 1
ATOM 719 N N . ALA A 1 97 ? -0.432 -9.928 -0.703 1.00 84.69 97 ALA A N 1
ATOM 720 C CA . ALA A 1 97 ? 0.449 -10.242 -1.821 1.00 84.69 97 ALA A CA 1
ATOM 721 C C . ALA A 1 97 ? 0.613 -11.766 -1.964 1.00 84.69 97 ALA A C 1
ATOM 723 O O . ALA A 1 97 ? 0.280 -12.526 -1.055 1.00 84.69 97 ALA A O 1
ATOM 724 N N . ALA A 1 98 ? 1.188 -12.222 -3.081 1.00 79.81 98 ALA A N 1
ATOM 725 C CA . ALA A 1 98 ? 1.456 -13.648 -3.307 1.00 79.81 98 ALA A CA 1
ATOM 726 C C . ALA A 1 98 ? 2.347 -14.274 -2.214 1.00 79.81 98 ALA A C 1
ATOM 728 O O . ALA A 1 98 ? 2.197 -15.443 -1.881 1.00 79.81 98 ALA A O 1
ATOM 729 N N . SER A 1 99 ? 3.241 -13.482 -1.613 1.00 80.81 99 SER A N 1
ATOM 730 C CA . SER A 1 99 ? 4.110 -13.899 -0.505 1.00 80.81 99 SER A CA 1
ATOM 731 C C . SER A 1 99 ? 3.446 -13.814 0.879 1.00 80.81 99 SER A C 1
ATOM 733 O O . SER A 1 99 ? 4.134 -13.958 1.886 1.00 80.81 99 SER A O 1
ATOM 735 N N . GLY A 1 100 ? 2.147 -13.508 0.952 1.00 87.31 100 GLY A N 1
ATOM 736 C CA . GLY A 1 100 ? 1.403 -13.294 2.193 1.00 87.31 100 GLY A CA 1
ATOM 737 C C . GLY A 1 100 ? 1.024 -11.832 2.445 1.00 87.31 100 GLY A C 1
ATOM 738 O O . GLY A 1 100 ? 1.120 -10.967 1.570 1.00 87.31 100 GLY A O 1
ATOM 739 N N . ARG A 1 101 ? 0.554 -11.549 3.665 1.00 90.44 101 ARG A N 1
ATOM 740 C CA . ARG A 1 101 ? 0.090 -10.213 4.056 1.00 90.44 101 ARG A CA 1
ATOM 741 C C . ARG A 1 101 ? 1.273 -9.277 4.326 1.00 90.44 101 ARG A C 1
ATOM 743 O O . ARG A 1 101 ? 2.104 -9.566 5.181 1.00 90.44 101 ARG A O 1
ATOM 750 N N . VAL A 1 102 ? 1.318 -8.140 3.636 1.00 91.94 102 VAL A N 1
ATOM 751 C CA . VAL A 1 102 ? 2.370 -7.115 3.752 1.00 91.94 102 VAL A CA 1
ATOM 752 C C . VAL A 1 102 ? 1.757 -5.735 3.967 1.00 91.94 102 VAL A C 1
ATOM 754 O O . VAL A 1 102 ? 0.638 -5.482 3.542 1.00 91.94 102 VAL A O 1
ATOM 757 N N . ILE A 1 103 ? 2.470 -4.813 4.608 1.00 92.88 103 ILE A N 1
ATOM 758 C CA . ILE A 1 103 ? 2.021 -3.416 4.722 1.00 92.88 103 ILE A CA 1
ATOM 759 C C . ILE A 1 103 ? 2.509 -2.654 3.488 1.00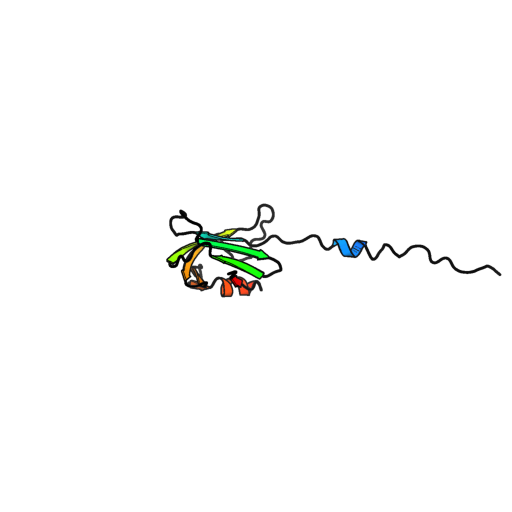 92.88 103 ILE A C 1
ATOM 761 O O . ILE A 1 103 ? 3.653 -2.845 3.075 1.00 92.88 103 ILE A O 1
ATOM 765 N N . LEU A 1 104 ? 1.682 -1.774 2.915 1.00 90.25 104 LEU A N 1
ATOM 766 C CA . LEU A 1 104 ? 2.044 -0.994 1.726 1.00 90.25 104 LEU A CA 1
ATOM 767 C C . LEU A 1 104 ? 3.358 -0.216 1.920 1.00 90.25 104 LEU A C 1
ATOM 769 O O . LEU A 1 104 ? 4.187 -0.203 1.018 1.00 90.25 104 LEU A O 1
ATOM 773 N N . SER A 1 105 ? 3.588 0.381 3.093 1.00 90.88 105 SER A N 1
ATOM 774 C CA . SER A 1 105 ? 4.845 1.082 3.394 1.00 90.88 105 SER A CA 1
ATOM 775 C C . SER A 1 105 ? 6.060 0.157 3.333 1.00 90.88 105 SER A C 1
ATOM 777 O O . SER A 1 105 ? 7.056 0.498 2.706 1.00 90.88 105 SER A O 1
ATOM 779 N N . THR A 1 106 ? 5.967 -1.043 3.907 1.00 90.50 106 THR A N 1
ATOM 780 C CA . THR A 1 106 ? 7.027 -2.060 3.834 1.00 90.50 106 THR A CA 1
ATOM 781 C C . THR A 1 106 ? 7.221 -2.589 2.415 1.00 90.50 106 THR A C 1
ATOM 783 O O . THR A 1 106 ? 8.345 -2.881 2.011 1.00 90.50 106 THR A O 1
ATOM 786 N N . LEU A 1 107 ? 6.137 -2.711 1.646 1.00 87.12 107 LEU A N 1
ATOM 787 C CA . LEU A 1 107 ? 6.209 -3.109 0.246 1.00 87.12 107 LEU A CA 1
ATOM 788 C C . LEU A 1 107 ? 6.994 -2.053 -0.547 1.00 87.12 107 LEU A C 1
ATOM 790 O O . LEU A 1 107 ? 8.013 -2.383 -1.147 1.00 87.12 107 LEU A O 1
ATOM 794 N N . LEU A 1 108 ? 6.584 -0.785 -0.473 1.00 87.00 108 LEU A N 1
ATOM 795 C CA . LEU A 1 108 ? 7.184 0.317 -1.231 1.00 87.00 108 LEU A CA 1
ATOM 796 C C . LEU A 1 108 ? 8.613 0.684 -0.792 1.00 87.00 108 LEU A C 1
ATOM 798 O O . LEU A 1 108 ? 9.408 1.139 -1.617 1.00 87.00 108 LEU A O 1
ATOM 802 N N . GLN A 1 109 ? 8.996 0.377 0.450 1.00 86.19 109 GLN A N 1
ATOM 803 C CA . GLN A 1 109 ? 10.381 0.497 0.923 1.00 86.19 109 GLN A CA 1
ATOM 804 C C . GLN A 1 109 ? 11.388 -0.295 0.077 1.00 86.19 109 GLN A C 1
ATOM 806 O O . GLN A 1 109 ? 12.524 0.151 -0.065 1.00 86.19 109 GLN A O 1
ATOM 811 N N . ARG A 1 110 ? 10.992 -1.418 -0.544 1.00 84.31 110 ARG A N 1
ATOM 812 C CA . ARG A 1 110 ? 11.876 -2.197 -1.439 1.00 84.31 110 ARG A CA 1
ATOM 813 C C . ARG A 1 110 ? 12.356 -1.397 -2.649 1.00 84.31 110 ARG A C 1
ATOM 815 O O . ARG A 1 110 ? 13.408 -1.698 -3.202 1.00 84.31 110 ARG A O 1
ATOM 822 N N . TRP A 1 111 ? 11.594 -0.378 -3.034 1.00 82.12 111 TRP A N 1
ATOM 823 C CA . TRP A 1 111 ? 11.915 0.542 -4.121 1.00 82.12 111 TRP A CA 1
ATOM 824 C C . TRP A 1 111 ? 12.368 1.914 -3.611 1.00 82.12 111 TRP A C 1
ATOM 826 O O . TRP A 1 111 ? 12.424 2.862 -4.386 1.00 82.12 111 TRP A O 1
ATOM 836 N N . ASN A 1 112 ? 12.702 2.021 -2.320 1.00 85.38 112 ASN A N 1
ATOM 837 C CA . ASN A 1 112 ? 13.088 3.266 -1.657 1.00 85.38 112 ASN A CA 1
ATOM 838 C C . ASN A 1 112 ? 12.021 4.374 -1.765 1.00 85.38 112 ASN A C 1
ATOM 840 O O . ASN A 1 112 ? 12.347 5.558 -1.824 1.00 85.38 112 ASN A O 1
ATOM 844 N N . ILE A 1 113 ? 10.740 3.984 -1.803 1.00 86.12 113 ILE A N 1
ATOM 845 C CA . ILE A 1 113 ? 9.599 4.902 -1.846 1.00 86.12 113 ILE A CA 1
ATOM 846 C C . ILE A 1 113 ? 8.966 4.934 -0.446 1.00 86.12 113 ILE A C 1
ATOM 848 O O . ILE A 1 113 ? 8.199 4.030 -0.096 1.00 86.12 113 ILE A O 1
ATOM 852 N N . PRO A 1 114 ? 9.280 5.933 0.397 1.00 90.44 114 PRO A N 1
ATOM 853 C CA . PRO A 1 114 ? 8.599 6.109 1.673 1.00 90.44 114 PRO A CA 1
ATOM 854 C C . PRO A 1 114 ? 7.119 6.447 1.460 1.00 90.44 114 PRO A C 1
ATOM 856 O O . PRO A 1 114 ? 6.741 7.063 0.464 1.00 90.44 114 PRO A O 1
ATOM 859 N N . VAL A 1 115 ? 6.283 6.061 2.424 1.00 91.19 115 VAL A N 1
ATOM 860 C CA . VAL A 1 115 ? 4.846 6.354 2.435 1.00 91.19 115 VAL A CA 1
ATOM 861 C C . VAL A 1 115 ? 4.544 7.405 3.490 1.00 91.19 115 VAL A C 1
ATOM 863 O O . VAL A 1 115 ? 4.934 7.249 4.647 1.00 91.19 115 VAL A O 1
ATOM 866 N N . GLN A 1 116 ? 3.802 8.435 3.098 1.00 93.31 116 GLN A N 1
ATOM 867 C CA . GLN A 1 116 ? 3.316 9.486 3.977 1.00 93.31 116 GLN A CA 1
ATOM 868 C C . GLN A 1 116 ? 1.800 9.610 3.843 1.00 93.31 116 GLN A C 1
ATOM 870 O O . GLN A 1 116 ? 1.285 9.814 2.744 1.00 93.31 116 GLN A O 1
ATOM 875 N N . TRP A 1 117 ? 1.093 9.533 4.970 1.00 91.25 117 TRP A N 1
ATOM 876 C CA . TRP A 1 117 ? -0.326 9.867 5.019 1.00 91.25 117 TRP A CA 1
ATOM 877 C C . TRP A 1 117 ? -0.506 11.374 5.156 1.00 91.25 117 TRP A C 1
ATOM 879 O O . TRP A 1 117 ? 0.088 12.024 6.018 1.00 91.25 117 TRP A O 1
ATOM 889 N N . LEU A 1 118 ? -1.303 11.924 4.252 1.00 90.00 118 LEU A N 1
ATOM 890 C CA . LEU A 1 118 ? -1.753 13.297 4.257 1.00 90.00 118 LEU A CA 1
ATOM 891 C C . LEU A 1 118 ? -3.026 13.372 5.097 1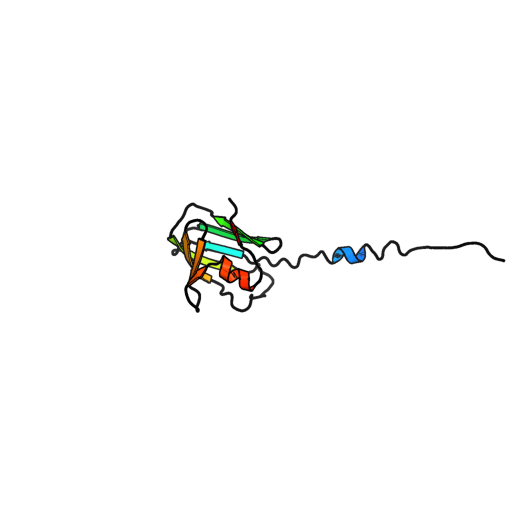.00 90.00 118 LEU A C 1
ATOM 893 O O . LEU A 1 118 ? -3.981 12.635 4.838 1.00 90.00 118 LEU A O 1
ATOM 897 N N . LYS A 1 119 ? -3.004 14.273 6.076 1.00 78.31 119 LYS A N 1
ATOM 898 C CA . LYS A 1 119 ? -4.181 14.670 6.849 1.00 78.31 119 LYS A CA 1
ATOM 899 C C . LYS A 1 119 ? -5.092 15.579 6.031 1.00 78.31 119 LYS A C 1
ATOM 901 O O . LYS A 1 119 ? -4.571 16.277 5.126 1.00 78.31 119 LYS A O 1
#